Protein AF-A0A6V7J969-F1 (afdb_monomer)

Mean predicted aligned error: 2.47 Å

Secondary structure (DSSP, 8-state):
---SS---TT--HHHHHHHHHHHHSSSS--HHHHHHHHHTS-HHHHHHHHHHHHHHH--

Foldseek 3Di:
DDDPADADPPQDLQVLLVQCCVQPVDDHGPVVSVCVSPVNHDPVSVVSNVVNNCVVPVD

Sequence (59 aa):
MSPTVVPYPDFDPRADAEVLRKAMKGFGTDEKSIINVLANRTNLQRQEIAVQFKTLYGK

pLDDT: mean 96.66, std 4.15, range [77.12, 98.81]

Solvent-accessible surface area (backbone atoms only — not comparable to full-atom values): 3508 Å² total; per-residue (Å²): 137,79,78,93,63,55,78,48,91,86,72,48,38,61,61,53,26,52,52,47,47,62,30,60,70,58,94,66,69,42,61,66,61,45,47,60,52,56,70,56,37,27,72,70,55,50,51,48,20,51,55,36,33,25,71,77,64,76,96

Nearest PDB structures (foldseek):
  6tu2-assembly1_A  TM=9.983E-01  e=1.186E-05  Rattus norvegicus
  2h0l-assembly1_A  TM=9.904E-01  e=1.108E-05  Rattus norvegicus
  1hvd-assembly1_A  TM=9.974E-01  e=1.268E-05  Homo sapiens
  1dm5-assembly1_E  TM=9.950E-01  e=3.489E-05  Hydra vulgaris
  1aii-assembly1_A  TM=9.764E-01  e=4.272E-05  Homo sapiens

Organism: NCBI:txid1563983

InterPro domains:
  IPR001464 Annexin [PR00196] (24-44)
  IPR001464 Annexin [PR00196] (52-59)
  IPR018502 Annexin repeat [PF00191] (16-59)
  IP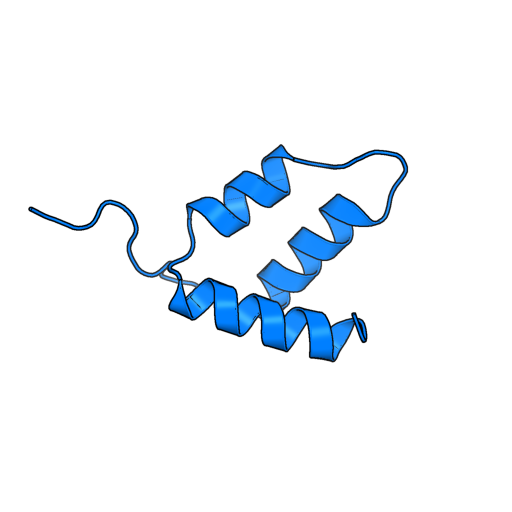R018502 Annexin repeat [PS51897] (11-59)
  IPR037104 Annexin superfamily [G3DSA:1.10.220.10] (3-59)
  IPR037104 Annexin superfamily [SSF47874] (2-59)

Radius of gyration: 11.94 Å; Cα contacts (8 Å, |Δi|>4): 48; chains: 1; bounding box: 26×24×38 Å

Structure (mmCIF, N/CA/C/O backbone):
data_AF-A0A6V7J969-F1
#
_entry.id   AF-A0A6V7J969-F1
#
loop_
_atom_site.group_PDB
_atom_site.id
_atom_site.type_symbol
_atom_site.label_atom_id
_atom_site.label_alt_id
_atom_site.label_comp_id
_atom_site.label_asym_id
_atom_site.label_ent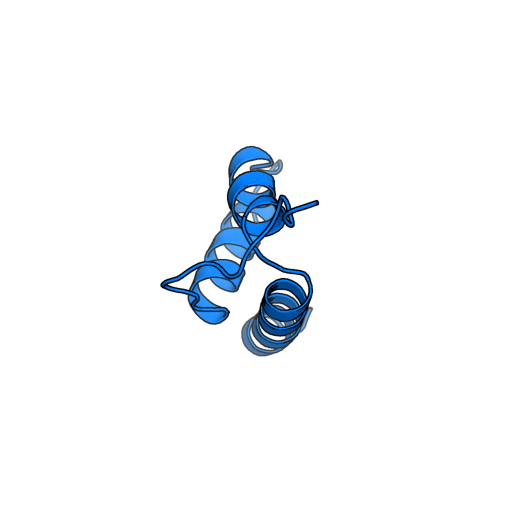ity_id
_atom_site.label_seq_id
_atom_site.pdbx_PDB_ins_code
_atom_site.Cartn_x
_atom_site.Cartn_y
_atom_site.Cartn_z
_atom_site.occupancy
_atom_site.B_iso_or_equiv
_atom_site.auth_seq_id
_atom_site.auth_comp_id
_atom_site.auth_asym_id
_atom_site.auth_atom_id
_atom_site.pdbx_PDB_model_num
ATOM 1 N N . MET A 1 1 ? 11.455 -1.725 -24.908 1.00 79.31 1 MET A N 1
ATOM 2 C CA . MET A 1 1 ? 11.457 -1.066 -23.584 1.00 79.31 1 MET A CA 1
ATOM 3 C C . MET A 1 1 ? 10.933 -2.067 -22.576 1.00 79.31 1 MET A C 1
ATOM 5 O O . MET A 1 1 ? 9.885 -2.645 -22.837 1.00 79.31 1 MET A O 1
ATOM 9 N N . SER A 1 2 ? 11.666 -2.316 -21.494 1.00 89.38 2 SER A N 1
ATOM 10 C CA . SER A 1 2 ? 11.204 -3.195 -20.413 1.00 89.38 2 SER A CA 1
ATOM 11 C C . SER A 1 2 ? 10.401 -2.383 -19.390 1.00 89.38 2 SER A C 1
ATOM 13 O O . SER A 1 2 ? 10.731 -1.213 -19.176 1.00 89.38 2 SER A O 1
ATOM 15 N N . PRO A 1 3 ? 9.352 -2.954 -18.775 1.00 93.88 3 PRO A N 1
ATOM 16 C CA . PRO A 1 3 ? 8.594 -2.267 -17.735 1.00 93.88 3 PRO A CA 1
ATOM 17 C C . PRO A 1 3 ? 9.481 -1.976 -16.518 1.00 93.88 3 PRO A C 1
ATOM 19 O O . PRO A 1 3 ? 10.325 -2.788 -16.147 1.00 93.88 3 PRO A O 1
ATOM 22 N N . THR A 1 4 ? 9.277 -0.819 -15.887 1.00 96.75 4 THR A N 1
ATOM 23 C CA . THR A 1 4 ? 10.021 -0.396 -14.686 1.00 96.75 4 THR A CA 1
ATOM 24 C C . THR A 1 4 ? 9.390 -0.887 -13.384 1.00 96.75 4 THR A C 1
ATOM 26 O O . THR A 1 4 ? 10.059 -0.919 -12.357 1.00 96.75 4 THR A O 1
ATOM 29 N N . VAL A 1 5 ? 8.118 -1.295 -13.424 1.00 97.31 5 VAL A N 1
ATOM 30 C CA . VAL A 1 5 ? 7.403 -1.934 -12.315 1.00 97.31 5 VAL A CA 1
ATOM 31 C C . VAL A 1 5 ? 6.923 -3.298 -1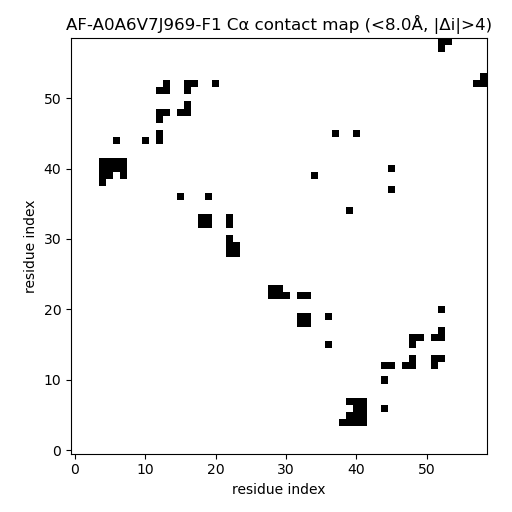2.794 1.00 97.31 5 VAL A C 1
ATOM 33 O O . VAL A 1 5 ? 6.193 -3.395 -13.780 1.00 97.31 5 VAL A O 1
ATOM 36 N N . VAL A 1 6 ? 7.338 -4.345 -12.092 1.00 97.12 6 VAL A N 1
ATOM 37 C CA . VAL A 1 6 ? 7.017 -5.751 -12.378 1.00 97.12 6 VAL A CA 1
ATOM 38 C C . VAL A 1 6 ? 6.282 -6.371 -11.185 1.00 97.12 6 VAL A C 1
ATOM 40 O O . VAL A 1 6 ? 6.294 -5.771 -10.106 1.00 97.12 6 VAL A O 1
ATOM 43 N N . PRO A 1 7 ? 5.601 -7.523 -11.346 1.00 98.12 7 PRO A N 1
ATOM 44 C CA . PRO A 1 7 ? 4.933 -8.191 -10.233 1.00 98.12 7 PRO A CA 1
ATOM 45 C C . PRO A 1 7 ? 5.891 -8.446 -9.071 1.00 98.12 7 PRO A C 1
ATOM 47 O O . PRO A 1 7 ? 6.989 -8.964 -9.269 1.00 98.12 7 PRO A O 1
ATOM 50 N N . TYR A 1 8 ? 5.468 -8.085 -7.860 1.00 97.94 8 TYR A N 1
ATOM 51 C CA . TYR A 1 8 ? 6.219 -8.420 -6.656 1.00 97.94 8 TYR A CA 1
ATOM 52 C C . TYR A 1 8 ? 6.162 -9.942 -6.412 1.00 97.94 8 TYR A C 1
ATOM 54 O O . TYR A 1 8 ? 5.042 -10.458 -6.370 1.00 97.94 8 TYR A O 1
ATOM 62 N N . PRO A 1 9 ? 7.303 -10.654 -6.284 1.00 94.25 9 PRO A N 1
ATOM 63 C CA . PRO A 1 9 ? 7.343 -12.123 -6.256 1.00 94.25 9 PRO A CA 1
ATOM 64 C C . PRO A 1 9 ? 6.528 -12.776 -5.131 1.00 94.25 9 PRO A C 1
ATOM 66 O O . PRO A 1 9 ? 5.800 -13.727 -5.391 1.00 94.25 9 PRO A O 1
ATOM 69 N N . ASP A 1 10 ? 6.584 -12.223 -3.919 1.00 94.69 10 ASP A N 1
ATOM 70 C CA . ASP A 1 10 ? 5.919 -12.773 -2.727 1.00 94.69 10 ASP A CA 1
ATOM 71 C C . ASP A 1 10 ? 4.717 -11.911 -2.331 1.00 94.69 10 ASP A C 1
ATOM 73 O O . ASP A 1 10 ? 4.608 -11.400 -1.215 1.00 94.69 10 ASP A O 1
ATOM 77 N N . PHE A 1 11 ? 3.853 -11.634 -3.306 1.00 98.25 11 PHE A N 1
ATOM 78 C CA . PHE A 1 11 ? 2.726 -10.736 -3.104 1.00 98.25 11 PHE A CA 1
ATOM 79 C C . PHE A 1 11 ? 1.649 -11.347 -2.204 1.00 98.25 11 PHE A C 1
ATOM 81 O O . PHE A 1 11 ? 1.023 -12.344 -2.556 1.00 98.25 11 PHE A O 1
ATOM 88 N N . ASP A 1 12 ? 1.391 -10.677 -1.081 1.00 98.56 12 ASP A N 1
ATOM 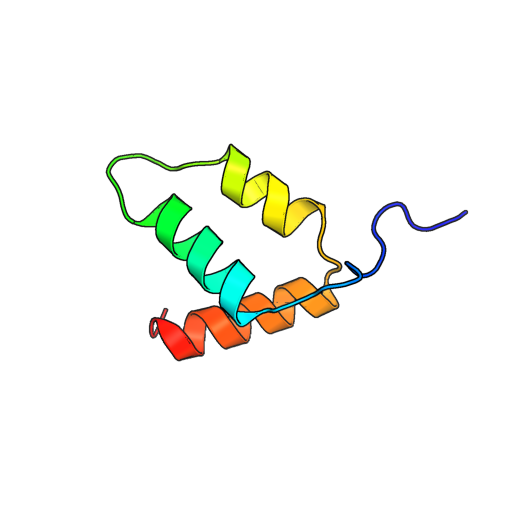89 C CA . ASP A 1 12 ? 0.257 -10.932 -0.201 1.00 98.56 12 ASP A CA 1
ATOM 90 C C . ASP A 1 12 ? -0.564 -9.633 -0.043 1.00 98.56 12 ASP A C 1
ATOM 92 O O . ASP A 1 12 ? -0.136 -8.707 0.663 1.00 98.56 12 ASP A O 1
ATOM 96 N N . PRO A 1 13 ? -1.755 -9.535 -0.670 1.00 98.38 13 PRO A N 1
ATOM 97 C CA . PRO A 1 13 ? -2.591 -8.339 -0.586 1.00 98.38 13 PRO A CA 1
ATOM 98 C C . PRO A 1 13 ? -3.062 -8.046 0.842 1.00 98.38 13 PRO A C 1
ATOM 100 O O . PRO A 1 13 ? -3.341 -6.890 1.174 1.00 98.38 13 PRO A O 1
ATOM 103 N N . ARG A 1 14 ? -3.166 -9.069 1.701 1.00 98.56 14 ARG A N 1
ATOM 104 C CA . ARG A 1 14 ? -3.583 -8.917 3.096 1.00 98.56 14 ARG A CA 1
ATOM 105 C C . ARG A 1 14 ? -2.477 -8.267 3.912 1.00 98.56 14 ARG A C 1
ATOM 107 O O . ARG A 1 14 ? -2.754 -7.290 4.607 1.00 98.56 14 ARG A O 1
ATOM 114 N N . ALA A 1 15 ? -1.252 -8.771 3.791 1.00 98.56 15 ALA A N 1
ATOM 115 C CA . ALA A 1 15 ? -0.096 -8.205 4.478 1.00 98.56 15 ALA A CA 1
ATOM 116 C C . ALA A 1 15 ? 0.131 -6.739 4.068 1.00 98.56 15 ALA A C 1
ATOM 118 O O . ALA A 1 15 ? 0.286 -5.866 4.923 1.00 98.56 15 ALA A O 1
ATOM 119 N N . ASP A 1 16 ? 0.054 -6.437 2.769 1.00 98.69 16 ASP A N 1
ATOM 120 C CA . ASP A 1 16 ? 0.192 -5.067 2.268 1.00 98.69 16 ASP A CA 1
ATOM 121 C C . ASP A 1 16 ? -0.928 -4.143 2.775 1.00 98.69 16 ASP A C 1
ATOM 123 O O . ASP A 1 16 ? -0.664 -3.006 3.176 1.00 98.69 16 ASP A O 1
ATOM 127 N N . ALA A 1 17 ? -2.178 -4.618 2.823 1.00 98.69 17 ALA A N 1
ATOM 128 C CA . ALA A 1 17 ? -3.288 -3.850 3.385 1.00 98.69 17 ALA A CA 1
ATOM 129 C C . ALA A 1 17 ? -3.085 -3.536 4.882 1.00 98.69 17 ALA A C 1
ATOM 131 O O . ALA A 1 17 ? -3.388 -2.422 5.324 1.00 98.69 17 ALA A O 1
ATOM 132 N N . GLU A 1 18 ? -2.540 -4.477 5.658 1.00 98.44 18 GLU A N 1
ATOM 133 C CA . GLU A 1 18 ? -2.205 -4.281 7.074 1.00 98.44 18 GLU A CA 1
ATOM 134 C C . GLU A 1 18 ? -1.085 -3.247 7.266 1.00 98.44 18 GLU A C 1
ATOM 136 O O . GLU A 1 18 ? -1.207 -2.358 8.119 1.00 98.44 18 GLU A O 1
ATOM 141 N N . VAL A 1 19 ? -0.040 -3.291 6.429 1.00 98.44 19 VAL A N 1
ATOM 142 C CA . VAL A 1 19 ? 1.040 -2.287 6.416 1.00 98.44 19 VAL A CA 1
ATOM 143 C C . VAL A 1 19 ? 0.483 -0.899 6.107 1.00 98.44 19 VAL A C 1
ATOM 145 O O . VAL A 1 19 ? 0.730 0.045 6.862 1.00 98.44 19 VAL A O 1
ATOM 148 N N . LEU A 1 20 ? -0.325 -0.774 5.050 1.00 98.44 20 LEU A N 1
ATOM 149 C CA . LEU A 1 2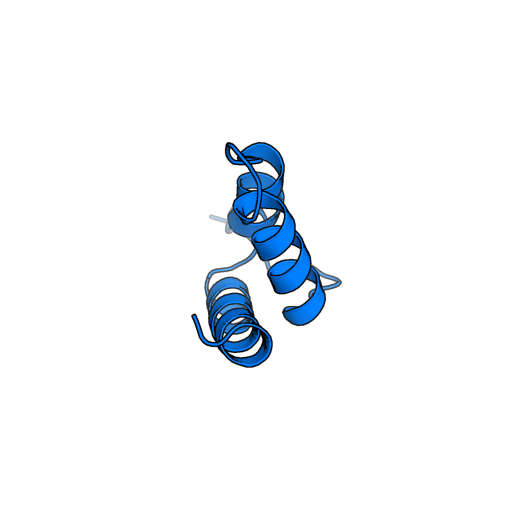0 ? -0.954 0.495 4.679 1.00 98.44 20 LEU A CA 1
ATOM 150 C C . LEU A 1 20 ? -1.850 1.020 5.800 1.00 98.44 20 LEU A C 1
ATOM 152 O O . LEU A 1 20 ? -1.822 2.210 6.121 1.00 98.44 20 LEU A O 1
ATOM 156 N N . ARG A 1 21 ? -2.623 0.149 6.460 1.00 98.12 21 ARG A N 1
ATOM 157 C CA . ARG A 1 21 ? -3.473 0.592 7.564 1.00 98.12 21 A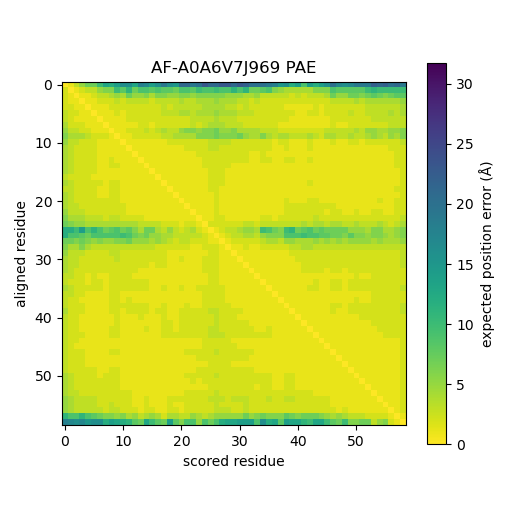RG A CA 1
ATOM 158 C C . ARG A 1 21 ? -2.646 1.075 8.745 1.00 98.12 21 ARG A C 1
ATOM 160 O O . ARG A 1 21 ? -2.999 2.095 9.337 1.00 98.12 21 ARG A O 1
ATOM 167 N N . LYS A 1 22 ? -1.574 0.365 9.100 1.00 98.00 22 LYS A N 1
ATOM 168 C CA . LYS A 1 22 ? -0.666 0.780 10.173 1.00 98.00 22 LYS A CA 1
ATOM 169 C C . LYS A 1 22 ? -0.062 2.153 9.875 1.00 98.00 22 LYS A C 1
ATOM 171 O O . LYS A 1 22 ? -0.074 3.003 10.762 1.00 98.00 22 LYS A O 1
ATOM 176 N N . ALA A 1 23 ? 0.362 2.385 8.633 1.00 98.31 23 ALA A N 1
ATOM 177 C CA . ALA A 1 23 ? 0.952 3.647 8.190 1.00 98.31 23 ALA A CA 1
ATOM 178 C C . ALA A 1 23 ? -0.010 4.851 8.267 1.00 98.31 23 ALA A C 1
ATOM 180 O O . ALA A 1 23 ? 0.449 5.982 8.394 1.00 98.31 23 ALA A O 1
ATOM 181 N N . MET A 1 24 ? -1.329 4.619 8.220 1.00 97.06 24 MET A N 1
ATOM 182 C CA . MET A 1 24 ? -2.364 5.669 8.191 1.00 97.06 24 MET A CA 1
ATOM 183 C C . MET A 1 24 ? -3.176 5.830 9.493 1.00 97.06 24 MET A C 1
ATOM 185 O O . MET A 1 24 ? -4.048 6.691 9.565 1.00 97.06 24 MET A O 1
ATOM 189 N N . LYS A 1 25 ? -2.999 4.969 10.507 1.00 94.62 25 LYS A N 1
ATOM 190 C CA . LYS A 1 25 ? -3.893 4.934 11.691 1.00 94.62 25 LYS A CA 1
ATOM 191 C C . LYS A 1 25 ? -3.562 5.989 12.764 1.00 94.62 25 LYS A C 1
ATOM 193 O O . LYS A 1 25 ? -4.431 6.287 13.580 1.00 94.62 25 LYS A O 1
ATOM 198 N N . GLY A 1 26 ? -2.319 6.468 12.827 1.00 90.00 26 GLY A N 1
ATOM 199 C CA . GLY A 1 26 ? -1.801 7.309 13.916 1.00 90.00 26 GLY A CA 1
ATOM 200 C C . GLY A 1 26 ? -1.954 8.819 13.700 1.00 90.00 26 GLY A C 1
ATOM 201 O O . GLY A 1 26 ? -2.594 9.267 12.755 1.00 90.00 26 GLY A O 1
ATOM 202 N N . PHE A 1 27 ? -1.348 9.608 14.594 1.00 88.00 27 PHE A N 1
ATOM 203 C CA . PHE A 1 27 ? -1.174 11.045 14.378 1.00 88.00 27 PHE A CA 1
ATOM 204 C C . PHE A 1 27 ? -0.010 11.256 13.404 1.00 88.00 27 PHE A C 1
ATOM 206 O O . PHE A 1 27 ? 1.134 10.940 13.729 1.00 88.00 27 PHE A O 1
ATOM 213 N N . GLY A 1 28 ? -0.319 11.747 12.206 1.00 93.88 28 GLY A N 1
ATOM 214 C CA . GLY A 1 28 ? 0.611 11.765 11.078 1.00 93.88 28 GLY A CA 1
ATOM 215 C C . GLY A 1 28 ? 0.463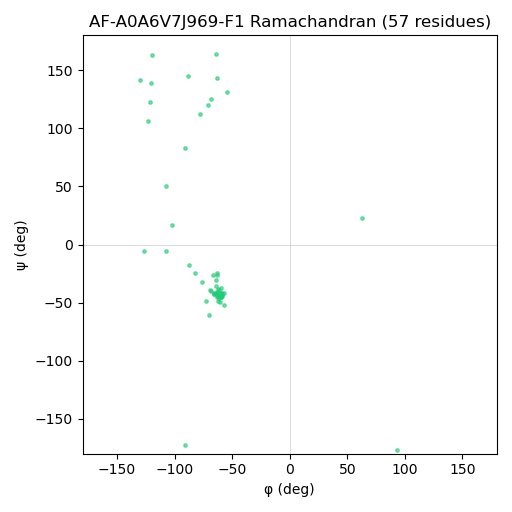 10.536 10.176 1.00 93.88 28 GLY A C 1
ATOM 216 O O . GLY A 1 28 ? -0.420 9.703 10.369 1.00 93.88 28 GLY A O 1
ATOM 217 N N . THR A 1 29 ? 1.316 10.449 9.159 1.00 97.62 29 THR A N 1
ATOM 218 C CA . THR A 1 29 ? 1.319 9.371 8.162 1.00 97.62 29 THR A CA 1
ATOM 219 C C . THR A 1 29 ? 2.740 8.836 8.030 1.00 97.62 29 THR A C 1
ATOM 221 O O . THR A 1 29 ? 3.684 9.611 8.085 1.00 97.62 29 THR A O 1
ATOM 224 N N . ASP A 1 30 ? 2.912 7.524 7.877 1.00 97.94 30 ASP A N 1
ATOM 225 C CA . ASP A 1 30 ? 4.205 6.944 7.492 1.00 97.94 30 ASP A CA 1
ATOM 226 C C . ASP A 1 30 ? 4.279 6.840 5.962 1.00 97.94 30 ASP A C 1
ATOM 228 O O . ASP A 1 30 ? 3.969 5.804 5.362 1.00 97.94 30 ASP A O 1
ATOM 232 N N . GLU A 1 31 ? 4.655 7.942 5.309 1.00 98.12 31 GLU A N 1
ATOM 233 C CA . GLU A 1 31 ? 4.689 8.021 3.847 1.00 98.12 31 GLU A CA 1
ATOM 234 C C . GLU A 1 31 ? 5.717 7.059 3.250 1.00 98.12 31 GLU A C 1
ATOM 236 O O . GLU A 1 31 ? 5.508 6.540 2.153 1.00 98.12 31 GLU A O 1
ATOM 241 N N . LYS A 1 32 ? 6.806 6.767 3.974 1.00 98.12 32 LYS A N 1
ATOM 242 C CA . LYS A 1 32 ? 7.840 5.828 3.517 1.00 98.12 32 LYS A CA 1
ATOM 243 C C . LYS A 1 32 ? 7.268 4.426 3.356 1.00 98.12 32 LYS A 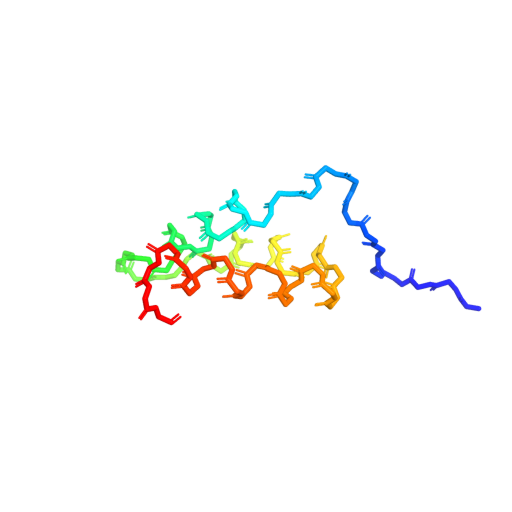C 1
ATOM 245 O O . LYS A 1 32 ? 7.503 3.802 2.323 1.00 98.12 32 LYS A O 1
ATOM 250 N N . SER A 1 33 ? 6.487 3.951 4.327 1.00 97.81 33 SER A N 1
ATOM 251 C CA . SER A 1 33 ? 5.819 2.647 4.232 1.00 97.81 33 SER A CA 1
ATOM 252 C C . SER A 1 33 ? 4.805 2.606 3.087 1.00 97.81 33 SER A C 1
ATOM 254 O O . SER A 1 33 ? 4.770 1.633 2.331 1.00 97.81 33 SER A O 1
ATOM 256 N N . ILE A 1 34 ? 4.028 3.678 2.899 1.00 98.50 34 ILE A N 1
ATOM 257 C CA . ILE A 1 34 ? 3.059 3.776 1.796 1.00 98.50 34 ILE A CA 1
ATOM 258 C C . ILE A 1 34 ? 3.767 3.719 0.439 1.00 98.50 34 ILE A C 1
ATOM 260 O O . ILE A 1 34 ? 3.371 2.940 -0.429 1.00 98.50 34 ILE A O 1
A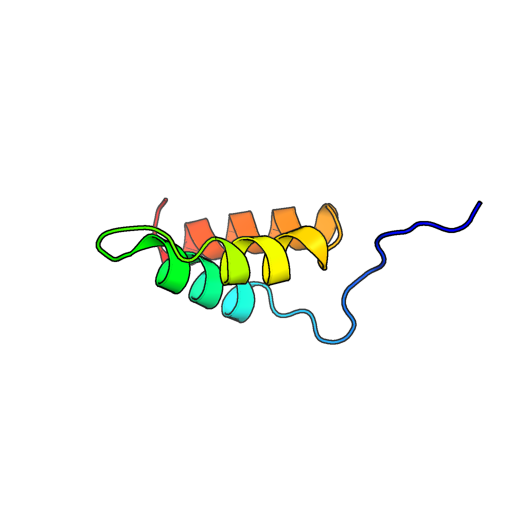TOM 264 N N . ILE A 1 35 ? 4.830 4.508 0.260 1.00 98.44 35 ILE A N 1
ATOM 265 C CA . ILE A 1 35 ? 5.627 4.532 -0.972 1.00 98.44 35 ILE A CA 1
ATOM 266 C C . ILE A 1 35 ? 6.258 3.161 -1.214 1.00 98.44 35 ILE A C 1
ATOM 268 O O . ILE A 1 35 ? 6.168 2.649 -2.327 1.00 98.44 35 ILE A O 1
ATOM 272 N N . ASN A 1 36 ? 6.846 2.539 -0.189 1.00 97.81 36 ASN A N 1
ATOM 273 C CA . ASN A 1 36 ? 7.503 1.244 -0.329 1.00 97.81 36 ASN A CA 1
ATOM 274 C C . ASN A 1 36 ? 6.537 0.142 -0.786 1.00 97.81 36 ASN A C 1
ATOM 276 O O . ASN A 1 36 ? 6.905 -0.671 -1.631 1.00 97.81 36 ASN A O 1
ATOM 280 N N . VAL A 1 37 ? 5.300 0.132 -0.281 1.00 98.31 37 VAL A N 1
ATOM 281 C CA . VAL A 1 37 ? 4.272 -0.802 -0.757 1.00 98.31 37 VAL A CA 1
ATOM 282 C C . VAL A 1 37 ? 3.833 -0.416 -2.167 1.00 98.31 37 VAL A C 1
ATOM 284 O O . VAL A 1 37 ? 4.012 -1.184 -3.104 1.00 98.31 37 VAL A O 1
ATOM 287 N N . LEU A 1 38 ? 3.288 0.786 -2.367 1.00 98.31 38 LEU A N 1
ATOM 288 C CA . LEU A 1 38 ? 2.608 1.106 -3.622 1.00 98.31 38 LEU A CA 1
ATOM 289 C C . LEU A 1 38 ? 3.573 1.197 -4.809 1.00 98.31 38 LEU A C 1
ATOM 291 O O . LEU A 1 38 ? 3.250 0.686 -5.880 1.00 98.31 38 LEU A O 1
ATOM 295 N N . ALA A 1 39 ? 4.765 1.775 -4.653 1.00 98.12 39 ALA A N 1
ATOM 296 C CA . ALA A 1 39 ? 5.718 1.919 -5.756 1.00 98.12 39 ALA A CA 1
ATOM 297 C C . ALA A 1 39 ? 6.273 0.571 -6.252 1.00 98.12 39 ALA A C 1
ATOM 299 O O . ALA A 1 39 ? 6.589 0.452 -7.434 1.00 98.12 39 ALA A O 1
ATOM 300 N N . ASN A 1 40 ? 6.310 -0.452 -5.391 1.00 98.06 40 ASN A N 1
ATOM 301 C CA . ASN A 1 40 ? 6.840 -1.786 -5.699 1.00 98.06 40 ASN A CA 1
ATOM 302 C C . ASN A 1 40 ? 5.746 -2.833 -5.978 1.00 98.06 40 ASN A C 1
ATOM 304 O O . ASN A 1 40 ? 6.005 -4.035 -5.913 1.00 98.06 40 ASN A O 1
ATOM 308 N N . ARG A 1 41 ? 4.510 -2.400 -6.254 1.00 98.50 41 ARG A N 1
ATOM 309 C CA . ARG A 1 41 ? 3.398 -3.265 -6.679 1.00 98.50 41 ARG A CA 1
ATOM 310 C C . ARG A 1 41 ? 2.889 -2.824 -8.036 1.00 98.50 41 ARG A C 1
ATOM 312 O O . ARG A 1 41 ? 2.730 -1.625 -8.289 1.00 98.50 41 ARG A O 1
ATOM 319 N N . THR A 1 42 ? 2.591 -3.794 -8.895 1.00 98.62 42 THR A N 1
ATOM 320 C CA . THR A 1 42 ? 1.919 -3.526 -10.175 1.00 98.62 42 THR A CA 1
ATOM 321 C C . THR A 1 42 ? 0.517 -2.974 -9.951 1.00 98.62 42 THR A C 1
ATOM 323 O O . THR A 1 42 ? -0.052 -3.099 -8.867 1.00 98.62 42 THR A O 1
ATOM 326 N N . ASN A 1 43 ? -0.078 -2.377 -10.986 1.00 98.50 43 ASN A N 1
ATOM 327 C CA . ASN A 1 43 ? -1.449 -1.881 -10.888 1.00 98.50 43 ASN A CA 1
ATOM 328 C C . ASN A 1 43 ? -2.441 -2.989 -10.490 1.00 98.50 43 ASN A C 1
ATOM 330 O O . ASN A 1 43 ? -3.262 -2.748 -9.613 1.00 98.50 43 ASN A O 1
ATOM 334 N N . LEU A 1 44 ? -2.302 -4.193 -11.057 1.00 98.44 44 LEU A N 1
ATOM 335 C CA . LEU A 1 44 ? -3.133 -5.351 -10.715 1.00 98.44 44 LEU A CA 1
ATOM 336 C C . LEU A 1 44 ? -3.050 -5.672 -9.214 1.00 98.44 44 LEU A C 1
ATOM 338 O O . LEU A 1 44 ? -4.065 -5.665 -8.525 1.00 98.44 44 LEU A O 1
ATOM 342 N N . GLN A 1 45 ? -1.832 -5.810 -8.687 1.00 98.81 45 GLN A N 1
ATOM 343 C CA . GLN A 1 45 ? -1.598 -6.054 -7.260 1.00 98.81 45 GLN A CA 1
ATOM 344 C C . GLN A 1 45 ? -2.162 -4.924 -6.380 1.00 98.81 45 GLN A C 1
ATOM 346 O O . GLN A 1 45 ? -2.742 -5.181 -5.331 1.00 98.81 45 GLN A O 1
ATOM 351 N N . ARG A 1 46 ? -2.075 -3.657 -6.811 1.00 98.81 46 ARG A N 1
ATOM 352 C CA . ARG A 1 46 ? -2.687 -2.529 -6.080 1.00 98.81 46 ARG A CA 1
ATOM 353 C C . ARG A 1 46 ? -4.214 -2.618 -6.023 1.00 98.81 46 ARG A C 1
ATOM 355 O O . ARG A 1 46 ? -4.785 -2.232 -5.006 1.00 98.81 46 ARG A O 1
ATOM 362 N N . GLN A 1 47 ? -4.872 -3.112 -7.074 1.00 98.81 47 GLN A N 1
ATOM 363 C CA . GLN A 1 47 ? -6.320 -3.347 -7.037 1.00 98.81 47 GLN A CA 1
ATOM 364 C C . GLN A 1 47 ? -6.674 -4.446 -6.031 1.00 98.81 47 GLN A C 1
ATOM 366 O O . GLN A 1 47 ? -7.612 -4.284 -5.254 1.00 98.81 47 GLN A O 1
ATOM 371 N N . GLU A 1 48 ? -5.890 -5.523 -5.979 1.00 98.75 48 GLU A N 1
ATOM 372 C CA . GLU A 1 48 ? -6.078 -6.594 -4.993 1.00 98.75 48 GLU A CA 1
ATOM 373 C C . GLU A 1 48 ? -5.875 -6.094 -3.555 1.00 98.75 48 GLU A C 1
ATOM 375 O O . GLU A 1 48 ? -6.695 -6.383 -2.683 1.00 98.75 48 GLU A O 1
ATOM 380 N N . ILE A 1 49 ? -4.858 -5.255 -3.314 1.00 98.75 49 ILE A N 1
ATOM 381 C CA . ILE A 1 49 ? -4.669 -4.578 -2.022 1.00 98.75 49 ILE A CA 1
ATOM 382 C C . ILE A 1 49 ? -5.894 -3.727 -1.675 1.00 98.75 49 ILE A C 1
ATOM 384 O O . ILE A 1 49 ? -6.352 -3.768 -0.538 1.00 98.75 49 ILE A O 1
ATOM 388 N N . ALA A 1 50 ? -6.445 -2.963 -2.624 1.00 98.56 50 ALA A N 1
ATOM 389 C CA . ALA A 1 50 ? -7.614 -2.117 -2.377 1.00 98.56 50 ALA A CA 1
ATOM 390 C C . ALA A 1 50 ? -8.853 -2.941 -1.985 1.00 98.56 50 ALA A C 1
ATOM 392 O O . ALA A 1 50 ? -9.534 -2.610 -1.012 1.00 98.56 50 ALA A O 1
ATOM 393 N N . VAL A 1 51 ? -9.114 -4.047 -2.692 1.00 98.62 51 VAL A N 1
ATOM 394 C CA . VAL A 1 51 ? -10.190 -4.993 -2.348 1.00 98.62 51 VAL A CA 1
ATOM 395 C C . VAL A 1 51 ? -9.970 -5.575 -0.953 1.00 98.62 51 VAL A C 1
ATOM 397 O O . VAL A 1 51 ? -10.898 -5.619 -0.137 1.00 98.62 51 VAL A O 1
ATOM 400 N N . GLN A 1 52 ? -8.738 -5.981 -0.644 1.00 98.56 52 GLN A N 1
ATOM 401 C CA . GLN A 1 52 ? -8.416 -6.587 0.639 1.00 98.56 52 GLN A CA 1
ATOM 402 C C . GLN A 1 52 ? -8.484 -5.584 1.794 1.00 98.56 52 GLN A C 1
ATOM 404 O O . GLN A 1 52 ? -9.018 -5.896 2.857 1.00 98.56 52 GLN A O 1
ATOM 409 N N . PHE A 1 53 ? -8.025 -4.354 1.583 1.00 98.56 53 PHE A N 1
ATOM 410 C CA . PHE A 1 53 ? -8.136 -3.265 2.546 1.00 98.56 53 PHE A CA 1
ATOM 411 C C . PHE A 1 53 ? -9.602 -2.965 2.869 1.00 98.56 53 PHE A C 1
ATOM 413 O O . PHE A 1 53 ? -9.966 -2.874 4.045 1.00 98.56 53 PHE A O 1
ATOM 420 N N . LYS A 1 54 ? -10.462 -2.895 1.844 1.00 97.88 54 LYS A N 1
ATOM 421 C CA . LYS A 1 54 ? -11.909 -2.735 2.019 1.00 97.88 54 LYS A CA 1
ATOM 422 C C . LYS A 1 54 ? -12.522 -3.896 2.797 1.00 97.88 54 LYS A C 1
ATOM 424 O O . LYS A 1 54 ? -13.320 -3.668 3.702 1.00 97.88 54 LYS A O 1
ATOM 429 N N . THR A 1 55 ? -12.109 -5.126 2.500 1.00 97.94 55 THR A N 1
ATOM 430 C CA . THR A 1 55 ? -12.576 -6.338 3.194 1.00 97.94 55 THR A CA 1
ATOM 431 C C . THR A 1 55 ? -12.191 -6.340 4.676 1.00 97.94 55 THR A C 1
ATOM 433 O O . THR A 1 55 ? -13.013 -6.666 5.526 1.00 97.94 55 THR A O 1
ATOM 436 N N . LEU A 1 56 ? -10.958 -5.948 5.009 1.00 97.56 56 LEU A N 1
ATOM 437 C CA . LEU A 1 56 ? -10.457 -5.944 6.388 1.00 97.56 56 LEU A CA 1
ATOM 438 C C . LEU A 1 56 ? -10.992 -4.781 7.229 1.00 97.56 56 LEU A C 1
ATOM 440 O O . LEU A 1 56 ? -11.119 -4.908 8.447 1.00 97.56 56 LEU A O 1
ATOM 444 N N . TYR A 1 57 ? -11.238 -3.628 6.604 1.00 96.94 57 TYR A N 1
ATOM 445 C CA . TYR A 1 57 ? -11.418 -2.370 7.329 1.00 96.94 57 TYR A CA 1
ATOM 446 C C . TYR A 1 57 ? -12.706 -1.613 7.016 1.00 96.94 57 TYR A C 1
ATOM 448 O O . TYR A 1 57 ? -12.946 -0.594 7.667 1.00 96.94 57 TYR A O 1
ATOM 456 N N . GLY A 1 58 ? -13.501 -2.070 6.046 1.00 94.06 58 GLY A N 1
ATOM 457 C CA . GLY A 1 58 ? -14.762 -1.439 5.648 1.00 94.06 58 GLY A CA 1
ATOM 458 C C . GLY A 1 58 ? -14.605 -0.017 5.102 1.00 94.06 58 GLY A C 1
ATOM 459 O O . GLY A 1 58 ? -15.546 0.768 5.190 1.00 94.06 58 GLY A O 1
ATOM 460 N N . LYS A 1 59 ? -13.414 0.328 4.604 1.00 77.12 59 LYS A N 1
ATOM 461 C CA . LYS A 1 59 ? -13.078 1.641 4.043 1.00 77.12 59 LYS A CA 1
ATOM 462 C C . LYS A 1 59 ? -12.894 1.563 2.537 1.00 77.12 59 LYS A C 1
ATOM 464 O O . LYS A 1 59 ? -12.418 0.505 2.072 1.00 77.12 59 LYS A O 1
#